Protein AF-A0A8C9JWL5-F1 (afdb_monomer_lite)

Secondary structure (DSSP, 8-state):
--TTPBPPPEEPPHHHHHHHHHHHHHHHHHHT---SEEEEEEEEEEEESEEEEEEEEEEE----

pLDDT: mean 95.72, std 5.9, range [65.75, 98.81]

Foldseek 3Di:
DDAQDKDDKDFDDPVNQVVQVVCQVVVCVVVVFHFPDWAFTIWIWHHDVHIDIDTDIDTDGDPD

Structure (mmCIF, N/CA/C/O backbone):
data_AF-A0A8C9JWL5-F1
#
_entry.id   AF-A0A8C9JWL5-F1
#
loop_
_atom_site.group_PDB
_atom_site.id
_atom_site.type_symbol
_atom_site.label_atom_id
_atom_site.label_alt_id
_atom_site.label_comp_id
_atom_site.label_asym_id
_atom_site.label_entity_id
_atom_site.label_seq_id
_atom_site.pdbx_PDB_ins_code
_atom_site.Cartn_x
_atom_site.Cartn_y
_atom_site.Cartn_z
_atom_site.occupancy
_atom_site.B_iso_or_equiv
_atom_site.auth_seq_id
_atom_site.auth_comp_id
_atom_site.auth_asym_id
_atom_site.auth_atom_id
_atom_site.pdbx_PDB_model_num
ATOM 1 N N . MET A 1 1 ? 15.521 -7.155 -13.412 1.00 65.75 1 MET A N 1
ATOM 2 C CA . MET A 1 1 ? 15.023 -7.437 -12.048 1.00 65.75 1 MET A CA 1
ATOM 3 C C . MET A 1 1 ? 15.844 -8.575 -11.469 1.00 65.75 1 MET A C 1
ATOM 5 O O . MET A 1 1 ? 16.091 -9.529 -12.196 1.00 65.75 1 MET A O 1
ATOM 9 N N . ILE A 1 2 ? 16.315 -8.457 -10.229 1.00 78.50 2 ILE A N 1
ATOM 10 C CA . ILE A 1 2 ? 17.062 -9.523 -9.546 1.00 78.50 2 ILE A CA 1
ATOM 11 C C . ILE A 1 2 ? 16.090 -10.171 -8.550 1.00 78.50 2 ILE A C 1
ATOM 13 O O . ILE A 1 2 ? 15.498 -9.427 -7.765 1.00 78.50 2 ILE A O 1
ATOM 17 N N . PRO A 1 3 ? 15.875 -11.500 -8.574 1.00 85.12 3 PRO A N 1
ATOM 18 C CA . PRO A 1 3 ? 15.060 -12.176 -7.564 1.00 85.12 3 PRO A CA 1
ATOM 19 C C . PRO A 1 3 ? 15.542 -11.836 -6.148 1.00 85.12 3 PRO A C 1
ATOM 21 O O . PRO A 1 3 ? 16.740 -11.851 -5.879 1.00 85.12 3 PRO A O 1
ATOM 24 N N . GLY A 1 4 ? 14.617 -11.469 -5.261 1.00 91.31 4 GLY A N 1
ATOM 25 C CA . GLY A 1 4 ? 14.923 -11.005 -3.904 1.00 91.31 4 GLY A CA 1
ATOM 26 C C . GLY A 1 4 ? 15.405 -9.550 -3.786 1.00 91.31 4 GLY A C 1
ATOM 27 O O . GLY A 1 4 ? 15.411 -9.012 -2.682 1.00 91.31 4 GLY A O 1
ATOM 28 N N . GLY A 1 5 ? 15.749 -8.867 -4.881 1.00 95.75 5 GLY A N 1
ATOM 29 C CA . GLY A 1 5 ? 16.095 -7.44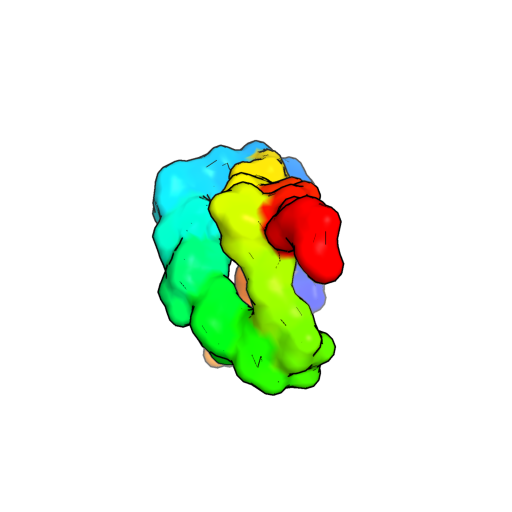2 -4.870 1.00 95.75 5 GLY A CA 1
ATOM 30 C C . GLY A 1 5 ? 14.863 -6.532 -4.931 1.00 95.75 5 GLY A C 1
ATOM 31 O O . GLY A 1 5 ? 13.881 -6.852 -5.604 1.00 95.75 5 GLY A O 1
ATOM 32 N N . LEU A 1 6 ? 14.924 -5.376 -4.261 1.00 96.12 6 LEU A N 1
ATOM 33 C CA . LEU A 1 6 ? 13.935 -4.308 -4.437 1.00 96.12 6 LEU A CA 1
ATOM 34 C C . LEU A 1 6 ? 14.137 -3.609 -5.786 1.00 96.12 6 LEU A C 1
ATOM 36 O O . LEU A 1 6 ? 15.269 -3.353 -6.200 1.00 96.12 6 LEU A O 1
ATOM 40 N N . SER A 1 7 ? 13.037 -3.253 -6.447 1.00 96.19 7 SER A N 1
ATOM 41 C CA . SER A 1 7 ? 13.068 -2.324 -7.576 1.00 96.19 7 SER A CA 1
ATOM 42 C C . SER A 1 7 ? 13.491 -0.917 -7.141 1.00 96.19 7 SER A C 1
ATOM 44 O O . SER A 1 7 ? 13.460 -0.564 -5.956 1.00 96.19 7 SER A O 1
ATOM 46 N N . GLU A 1 8 ? 13.799 -0.068 -8.120 1.00 97.06 8 GLU A N 1
ATOM 47 C CA . GLU A 1 8 ? 13.795 1.376 -7.896 1.00 97.06 8 GLU A CA 1
ATOM 48 C C . GLU A 1 8 ? 12.407 1.852 -7.446 1.00 97.06 8 GLU A C 1
ATOM 50 O O . GLU A 1 8 ? 11.385 1.209 -7.722 1.00 97.06 8 GLU A O 1
ATOM 55 N N . ALA A 1 9 ? 12.405 2.968 -6.722 1.00 97.69 9 ALA A N 1
ATOM 56 C CA . ALA A 1 9 ? 11.197 3.668 -6.318 1.00 97.69 9 ALA A CA 1
ATOM 57 C C . ALA A 1 9 ? 10.455 4.213 -7.541 1.00 97.69 9 ALA A C 1
ATOM 59 O O . ALA A 1 9 ? 11.072 4.772 -8.448 1.00 97.69 9 ALA A O 1
ATOM 60 N N . LYS A 1 10 ? 9.130 4.076 -7.546 1.00 98.19 10 LYS A N 1
ATOM 61 C CA . LYS A 1 10 ? 8.252 4.632 -8.579 1.00 98.19 10 LYS A CA 1
ATOM 62 C C . LYS A 1 10 ? 7.075 5.359 -7.931 1.00 98.19 10 LYS A C 1
ATOM 64 O O . LYS A 1 10 ? 6.627 4.911 -6.874 1.00 98.19 10 LYS A O 1
ATOM 69 N N . PRO A 1 11 ? 6.537 6.425 -8.549 1.00 98.75 11 PRO A N 1
ATOM 70 C CA . PRO A 1 11 ? 5.296 7.044 -8.090 1.00 98.75 11 PRO A CA 1
ATOM 71 C C . PRO A 1 11 ? 4.169 6.012 -7.998 1.00 98.75 11 PRO A C 1
ATOM 73 O O . PRO A 1 11 ? 4.082 5.117 -8.842 1.00 98.75 11 PRO A O 1
ATOM 76 N N . ALA A 1 12 ? 3.317 6.128 -6.981 1.00 98.56 12 ALA A N 1
ATOM 77 C CA . ALA A 1 12 ? 2.149 5.263 -6.866 1.00 98.56 12 ALA A CA 1
ATOM 78 C C . ALA A 1 12 ? 1.188 5.476 -8.048 1.00 98.56 12 ALA A C 1
ATOM 80 O O . ALA A 1 12 ? 0.987 6.594 -8.523 1.00 98.56 12 ALA A O 1
ATOM 81 N N . THR A 1 13 ? 0.597 4.381 -8.517 1.00 98.56 13 THR A N 1
ATOM 82 C CA . THR A 1 13 ? -0.446 4.369 -9.548 1.00 98.56 13 THR A CA 1
ATOM 83 C C . THR A 1 13 ? -1.816 4.128 -8.900 1.00 98.56 13 THR A C 1
ATOM 85 O O . THR A 1 13 ? -1.869 3.752 -7.724 1.00 98.56 13 THR A O 1
ATOM 88 N N . PRO A 1 14 ? -2.933 4.285 -9.639 1.00 98.69 14 PRO A N 1
ATOM 89 C CA . PRO A 1 14 ? -4.257 3.926 -9.127 1.00 98.69 14 PRO A CA 1
ATOM 90 C C . PRO A 1 14 ? -4.339 2.479 -8.613 1.00 98.69 14 PRO A C 1
ATOM 92 O O . PRO A 1 14 ? -4.869 2.252 -7.534 1.00 98.69 14 PRO A O 1
ATOM 95 N N . GLU A 1 15 ? -3.709 1.527 -9.305 1.00 98.50 15 GLU A N 1
ATOM 96 C CA . GLU A 1 15 ? -3.627 0.121 -8.876 1.00 98.50 15 GLU A CA 1
ATOM 97 C C . GLU A 1 15 ? -2.905 -0.033 -7.523 1.00 98.50 15 GLU A C 1
ATOM 99 O O . GLU A 1 15 ? -3.355 -0.757 -6.640 1.00 98.50 15 GLU A O 1
ATOM 104 N N . ILE A 1 16 ? -1.805 0.697 -7.305 1.00 98.62 16 ILE A N 1
ATOM 105 C CA . ILE A 1 16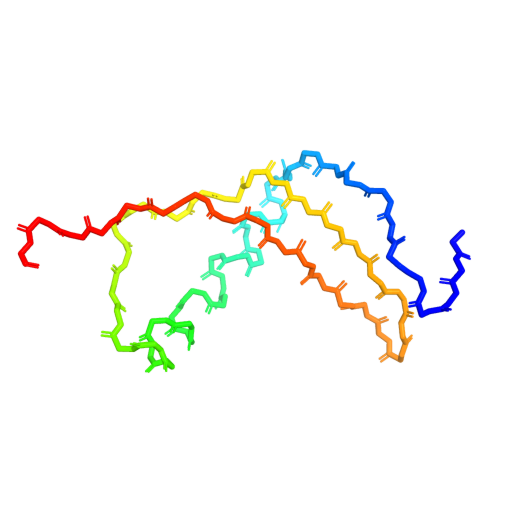 ? -1.085 0.678 -6.020 1.00 98.62 16 ILE A CA 1
ATOM 106 C C . ILE A 1 16 ? -1.933 1.286 -4.898 1.00 98.62 16 ILE A C 1
ATOM 108 O O . ILE A 1 16 ? -1.894 0.805 -3.765 1.00 9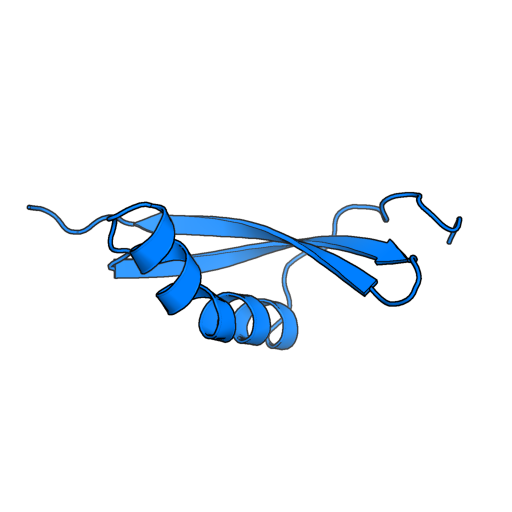8.62 16 ILE A O 1
ATOM 112 N N . GLN A 1 17 ? -2.702 2.333 -5.199 1.00 98.81 17 GLN A N 1
ATOM 113 C CA . GLN A 1 17 ? -3.646 2.914 -4.249 1.00 98.81 17 GLN A CA 1
ATOM 114 C C . GLN A 1 17 ? -4.770 1.928 -3.896 1.00 98.81 17 GLN A C 1
ATOM 116 O O . GLN A 1 17 ? -5.151 1.850 -2.729 1.00 98.81 17 GLN A O 1
ATOM 121 N N . GLU A 1 18 ? -5.285 1.172 -4.866 1.00 98.69 18 GLU A N 1
ATOM 122 C CA . GLU A 1 18 ? -6.288 0.126 -4.638 1.00 98.69 18 GLU A CA 1
ATOM 123 C C . GLU A 1 18 ? -5.743 -0.978 -3.7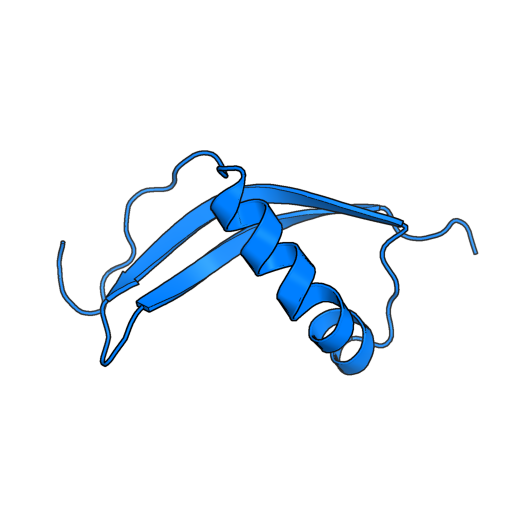28 1.00 98.69 18 GLU A C 1
ATOM 125 O O . GLU A 1 18 ? -6.363 -1.259 -2.704 1.00 98.69 18 GLU A O 1
ATOM 130 N N . ILE A 1 19 ? -4.533 -1.492 -3.991 1.00 98.50 19 ILE A N 1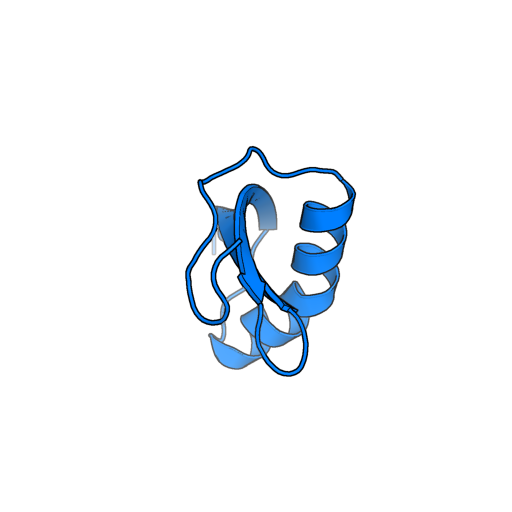
ATOM 131 C CA . ILE A 1 19 ? -3.863 -2.465 -3.106 1.00 98.50 19 ILE A CA 1
ATOM 132 C C . ILE A 1 19 ? -3.735 -1.908 -1.681 1.00 98.50 19 ILE A C 1
ATOM 134 O O . ILE A 1 19 ? -4.025 -2.603 -0.707 1.00 98.50 19 ILE A O 1
ATOM 138 N N . ALA A 1 20 ? -3.318 -0.645 -1.538 1.00 98.56 20 ALA A N 1
ATOM 139 C CA . ALA A 1 20 ? -3.203 -0.001 -0.232 1.00 98.56 20 ALA A CA 1
ATOM 140 C C . ALA A 1 20 ? -4.566 0.089 0.483 1.00 98.56 20 ALA A C 1
ATOM 142 O O . ALA A 1 20 ? -4.649 -0.163 1.685 1.00 98.56 20 ALA A O 1
ATOM 143 N N . ASN A 1 21 ? -5.635 0.406 -0.251 1.00 98.56 21 ASN A N 1
ATOM 144 C CA . ASN A 1 21 ? -6.991 0.483 0.288 1.00 98.56 21 ASN A CA 1
ATOM 145 C C . ASN A 1 21 ? -7.526 -0.889 0.721 1.00 98.56 21 ASN A C 1
ATOM 147 O O . ASN A 1 21 ? -8.161 -0.971 1.771 1.00 98.56 21 ASN A O 1
ATOM 151 N N . GLU A 1 22 ? -7.248 -1.957 -0.031 1.00 98.50 22 GLU A N 1
ATOM 152 C CA . GLU A 1 22 ? -7.669 -3.325 0.311 1.00 98.50 22 GLU A CA 1
ATOM 153 C C . GLU A 1 22 ? -7.073 -3.808 1.639 1.00 98.50 22 GLU A C 1
ATOM 155 O O . GLU A 1 22 ? -7.746 -4.473 2.430 1.00 98.50 22 GLU A O 1
ATOM 160 N N . VAL A 1 23 ? -5.814 -3.456 1.917 1.00 98.06 23 VAL A N 1
ATOM 161 C CA . VAL A 1 23 ? -5.126 -3.874 3.150 1.00 98.06 23 VAL A CA 1
ATOM 162 C C . VAL A 1 23 ? -5.290 -2.887 4.306 1.00 98.06 23 VAL A C 1
ATOM 164 O O . VAL A 1 23 ? -4.946 -3.226 5.439 1.00 98.06 23 VAL A O 1
ATOM 167 N N . LYS A 1 24 ? -5.831 -1.685 4.064 1.00 98.31 24 LYS A N 1
ATOM 168 C CA . LYS A 1 24 ? -6.007 -0.646 5.089 1.00 98.31 24 LYS A CA 1
ATOM 169 C C . LYS A 1 24 ? -6.783 -1.139 6.324 1.00 98.31 24 LYS A C 1
ATOM 171 O O . LYS A 1 24 ? -6.268 -0.919 7.418 1.00 98.31 24 LYS A O 1
ATOM 176 N N . PRO A 1 25 ? -7.929 -1.846 6.215 1.00 98.19 25 PRO A N 1
ATOM 177 C CA . PRO A 1 25 ? -8.635 -2.338 7.402 1.00 98.19 25 PRO A CA 1
ATOM 178 C C . PRO A 1 25 ? -7.780 -3.288 8.253 1.00 98.19 25 PRO A C 1
ATOM 180 O O . PRO A 1 25 ? -7.802 -3.217 9.476 1.00 98.19 25 PRO A O 1
ATOM 183 N N . GLN A 1 26 ? -6.967 -4.133 7.609 1.00 98.44 26 GLN A N 1
ATOM 184 C CA . GLN A 1 26 ? -6.058 -5.053 8.305 1.00 98.44 26 GLN A CA 1
ATOM 185 C C . GLN A 1 26 ? -4.915 -4.307 9.004 1.00 98.44 26 GLN A C 1
ATOM 187 O O . GLN A 1 26 ? -4.422 -4.756 10.037 1.00 98.44 26 GLN A O 1
ATOM 192 N N . LEU A 1 27 ? -4.454 -3.192 8.425 1.00 97.56 27 LEU A N 1
ATOM 193 C CA . LEU A 1 27 ? -3.461 -2.326 9.052 1.00 97.56 27 LEU A CA 1
ATOM 194 C C . LEU A 1 27 ? -4.044 -1.659 10.301 1.00 97.56 27 LEU A C 1
ATOM 196 O O . LEU A 1 27 ? -3.427 -1.758 11.354 1.00 97.56 27 LEU A O 1
ATOM 200 N N . GLU A 1 28 ? -5.221 -1.041 10.183 1.00 97.88 28 GLU A N 1
ATOM 201 C CA . GLU A 1 28 ? -5.922 -0.367 11.287 1.00 97.88 28 GLU A CA 1
ATOM 202 C C . GLU A 1 28 ? -6.195 -1.324 12.459 1.00 97.88 28 GLU A C 1
ATOM 204 O O . GLU A 1 28 ? -5.933 -0.985 13.612 1.00 97.88 28 GLU A O 1
ATOM 209 N N . GLU A 1 29 ? -6.617 -2.560 12.173 1.00 98.25 29 GLU A N 1
ATOM 210 C CA . GLU A 1 29 ? -6.790 -3.603 13.190 1.00 98.25 29 GLU A CA 1
ATOM 211 C C . GLU A 1 29 ? -5.467 -3.960 13.889 1.00 98.25 29 GLU A C 1
ATOM 213 O O . GLU A 1 29 ? -5.411 -4.057 15.115 1.00 98.25 29 GLU A O 1
ATOM 218 N N . LYS A 1 30 ? -4.377 -4.132 13.127 1.00 98.06 30 LYS A N 1
ATOM 219 C CA . LYS A 1 30 ? -3.067 -4.526 13.674 1.00 98.06 30 LYS A CA 1
ATOM 220 C C . LYS A 1 30 ? -2.380 -3.422 14.471 1.00 98.06 30 LYS A C 1
ATOM 222 O O . LYS A 1 30 ? -1.609 -3.737 15.376 1.00 98.06 30 LYS A O 1
ATOM 227 N N . THR A 1 31 ? -2.594 -2.158 14.112 1.00 95.88 31 THR A N 1
ATOM 228 C CA . THR A 1 31 ? -1.979 -1.007 14.789 1.00 95.88 31 THR A CA 1
ATOM 229 C C . THR A 1 31 ? -2.875 -0.401 15.862 1.00 95.88 31 THR A C 1
ATOM 231 O O . THR A 1 31 ? -2.379 0.367 16.681 1.00 95.88 31 THR A O 1
ATOM 234 N N . ASN A 1 32 ? -4.163 -0.762 15.896 1.00 96.31 32 ASN A N 1
ATOM 235 C CA . ASN A 1 32 ? -5.178 -0.108 16.721 1.00 96.31 32 ASN A C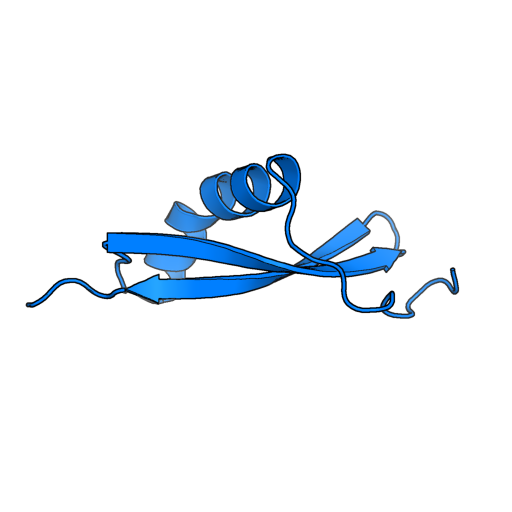A 1
ATOM 236 C C . ASN A 1 32 ? -5.218 1.420 16.485 1.00 96.31 32 ASN A C 1
ATOM 238 O O . ASN A 1 32 ? -5.406 2.212 17.409 1.00 96.31 32 ASN A O 1
ATOM 242 N N . GLU A 1 33 ? -5.017 1.826 15.230 1.00 95.44 33 GLU A N 1
ATOM 243 C CA . GLU A 1 33 ? -5.120 3.204 14.749 1.00 95.44 33 GLU A CA 1
ATOM 244 C C . GLU A 1 33 ? -6.192 3.294 13.659 1.00 95.44 33 GLU A C 1
ATOM 246 O O . GLU A 1 33 ? -6.572 2.296 13.055 1.00 95.44 33 GLU A O 1
ATOM 251 N N . THR A 1 34 ? -6.660 4.506 13.365 1.00 96.38 34 THR A N 1
ATOM 252 C CA . THR A 1 34 ? -7.505 4.772 12.192 1.00 96.38 34 THR A CA 1
ATOM 253 C C . THR A 1 34 ? -6.906 5.908 11.378 1.00 96.38 34 THR A C 1
ATOM 255 O O . THR A 1 34 ? -6.246 6.795 11.924 1.00 96.38 34 THR A O 1
ATOM 258 N N . TYR A 1 35 ? -7.127 5.896 10.064 1.00 96.31 35 TYR A N 1
ATOM 259 C CA . TYR A 1 35 ? -6.560 6.888 9.152 1.00 96.31 35 TYR A CA 1
ATOM 260 C C . TYR A 1 35 ? -7.668 7.561 8.335 1.00 96.31 35 TYR A C 1
ATOM 262 O O . TYR A 1 35 ? -8.295 6.944 7.473 1.00 96.31 35 TYR A O 1
ATOM 270 N N . GLN A 1 36 ? -7.892 8.858 8.553 1.00 95.06 36 GLN A N 1
ATOM 271 C CA . GLN A 1 36 ? -8.852 9.658 7.788 1.00 95.06 36 GLN A CA 1
ATOM 272 C C . GLN A 1 36 ? -8.426 9.811 6.320 1.00 95.06 36 GLN A C 1
ATOM 274 O O . GLN A 1 36 ? -9.253 9.676 5.419 1.00 95.06 36 GLN A O 1
ATOM 279 N N . LYS A 1 37 ? -7.136 10.067 6.067 1.00 96.50 37 LYS A N 1
ATOM 280 C CA . LYS A 1 37 ? -6.543 10.018 4.719 1.00 96.50 37 LYS A CA 1
ATOM 281 C C . LYS A 1 37 ? -5.536 8.886 4.635 1.00 96.50 37 LYS A C 1
ATOM 283 O O . LYS A 1 37 ? -4.821 8.634 5.601 1.00 96.50 37 LYS A O 1
ATOM 288 N N . PHE A 1 38 ? -5.488 8.237 3.477 1.00 98.00 38 PHE A N 1
ATOM 289 C CA . PHE A 1 38 ? -4.627 7.090 3.216 1.00 98.00 38 PHE A CA 1
ATOM 290 C C . PHE A 1 38 ? -4.221 7.088 1.736 1.00 98.00 38 PHE A C 1
ATOM 292 O O . PHE A 1 38 ? -4.870 6.468 0.899 1.00 98.00 38 PHE A O 1
ATOM 299 N N . GLU A 1 39 ? -3.203 7.878 1.402 1.00 98.56 39 GLU A N 1
ATOM 300 C CA . GLU A 1 39 ? -2.766 8.147 0.026 1.00 98.56 39 GLU A CA 1
ATOM 301 C C . GLU A 1 39 ? -1.434 7.435 -0.250 1.00 98.56 39 GLU A C 1
ATOM 303 O O . GLU A 1 39 ? -0.418 7.750 0.369 1.00 98.56 39 GLU A O 1
ATOM 308 N N . ALA A 1 40 ? -1.407 6.481 -1.176 1.00 98.75 40 ALA A N 1
ATOM 309 C CA . ALA A 1 40 ? -0.172 5.888 -1.666 1.00 98.75 40 ALA A CA 1
ATOM 310 C C . ALA A 1 40 ? 0.596 6.923 -2.501 1.00 98.75 40 ALA A C 1
ATOM 312 O O . ALA A 1 40 ? 0.035 7.536 -3.404 1.00 98.75 40 ALA A O 1
ATOM 313 N N . ILE A 1 41 ? 1.887 7.114 -2.214 1.00 98.69 41 ILE A N 1
ATOM 314 C CA . ILE A 1 41 ? 2.710 8.132 -2.894 1.00 98.69 41 ILE A CA 1
ATOM 315 C C . ILE A 1 41 ? 3.837 7.528 -3.732 1.00 98.69 41 ILE A C 1
ATOM 317 O O . ILE A 1 41 ? 4.178 8.045 -4.792 1.00 98.69 41 ILE A O 1
ATOM 321 N N . GLU A 1 42 ? 4.417 6.421 -3.276 1.00 98.62 42 GLU A N 1
ATOM 322 C CA . GLU A 1 42 ? 5.552 5.765 -3.919 1.00 98.62 42 GLU A CA 1
ATOM 323 C C . GLU A 1 42 ? 5.509 4.272 -3.606 1.00 98.62 42 GLU A C 1
ATOM 325 O O . GLU A 1 42 ? 5.027 3.875 -2.542 1.00 98.62 42 GLU A O 1
ATOM 330 N N . TYR A 1 43 ? 6.033 3.441 -4.501 1.00 98.69 43 TYR A N 1
ATOM 331 C CA . TYR A 1 43 ? 6.161 2.016 -4.251 1.00 98.69 43 TYR A CA 1
ATOM 332 C C . TYR A 1 43 ? 7.449 1.414 -4.807 1.00 98.69 43 TYR A C 1
ATOM 334 O O . TYR A 1 43 ? 8.087 1.942 -5.723 1.00 98.69 43 TYR A O 1
ATOM 342 N N . LYS A 1 44 ? 7.804 0.263 -4.240 1.00 98.38 44 LYS A N 1
ATOM 343 C CA . LYS A 1 44 ? 8.806 -0.670 -4.753 1.00 98.38 44 LYS A CA 1
ATOM 344 C C . LYS A 1 44 ? 8.213 -2.071 -4.795 1.00 98.38 44 LYS A C 1
ATOM 346 O O . LYS A 1 44 ? 7.324 -2.401 -4.012 1.00 98.38 44 LYS A O 1
ATOM 351 N N . THR A 1 45 ? 8.745 -2.912 -5.671 1.00 97.88 45 THR A N 1
ATOM 352 C CA . THR A 1 45 ? 8.368 -4.328 -5.771 1.00 97.88 45 THR A CA 1
ATOM 353 C C . THR A 1 45 ? 9.572 -5.226 -5.542 1.00 97.88 45 THR A C 1
ATOM 355 O O . THR A 1 45 ? 10.688 -4.862 -5.917 1.00 97.88 45 THR A O 1
ATOM 358 N N . GLN A 1 46 ? 9.343 -6.418 -5.000 1.00 97.69 46 GLN A N 1
ATOM 359 C CA . GLN A 1 46 ? 10.352 -7.466 -4.862 1.00 97.69 46 GLN A CA 1
ATOM 360 C C . GLN A 1 46 ? 9.782 -8.791 -5.367 1.00 97.69 46 GLN A C 1
ATOM 362 O O . GLN A 1 46 ? 8.716 -9.221 -4.929 1.00 97.69 46 GLN A O 1
ATOM 367 N N . VAL A 1 47 ? 10.505 -9.444 -6.277 1.00 95.88 47 VAL A N 1
ATOM 368 C CA . VAL A 1 47 ? 10.120 -10.759 -6.809 1.00 95.88 47 VAL A CA 1
ATOM 369 C C . VAL A 1 47 ? 10.584 -11.857 -5.850 1.00 95.88 47 VAL A C 1
ATOM 371 O O . VAL A 1 47 ? 11.772 -11.926 -5.526 1.00 95.88 47 VAL A O 1
ATOM 374 N N . VAL A 1 48 ? 9.652 -12.712 -5.427 1.00 92.94 48 VAL A N 1
ATOM 375 C CA . VAL A 1 48 ? 9.842 -13.900 -4.571 1.00 92.94 48 VAL A CA 1
ATOM 376 C C . VAL A 1 48 ? 9.060 -15.083 -5.179 1.00 92.94 48 VAL A C 1
ATOM 378 O O . VAL A 1 48 ? 8.902 -15.142 -6.397 1.00 92.94 48 VAL A O 1
ATOM 381 N N . ALA A 1 49 ? 8.526 -16.016 -4.379 1.00 94.44 49 ALA A N 1
ATOM 382 C CA . ALA A 1 49 ? 7.452 -16.924 -4.809 1.00 94.44 49 ALA A CA 1
ATOM 383 C C . ALA A 1 49 ? 6.104 -16.168 -4.912 1.00 94.44 49 ALA A C 1
ATOM 385 O O . ALA A 1 49 ? 5.155 -16.455 -4.189 1.00 94.44 49 ALA A O 1
ATOM 386 N N . GLY A 1 50 ? 6.072 -15.127 -5.748 1.00 94.44 50 GLY A N 1
ATOM 387 C CA . GLY A 1 50 ? 5.055 -14.074 -5.773 1.00 94.44 50 GLY A CA 1
ATOM 388 C C . GLY A 1 50 ? 5.702 -12.690 -5.894 1.00 94.44 50 GLY A C 1
ATOM 389 O O . GLY A 1 50 ? 6.873 -12.573 -6.267 1.00 94.44 50 GLY A O 1
ATOM 390 N N . ILE A 1 51 ? 4.958 -11.634 -5.566 1.00 95.94 51 ILE A N 1
ATOM 391 C CA . ILE A 1 51 ? 5.461 -10.254 -5.565 1.00 95.94 51 ILE A CA 1
ATOM 392 C C . ILE A 1 51 ? 5.122 -9.609 -4.224 1.00 95.94 51 ILE A C 1
ATOM 394 O O . ILE A 1 51 ? 3.955 -9.536 -3.850 1.00 95.94 51 ILE A O 1
ATOM 398 N N . ASN A 1 52 ? 6.138 -9.100 -3.530 1.00 97.69 52 ASN A N 1
ATOM 399 C CA . ASN A 1 52 ? 5.931 -8.202 -2.398 1.00 97.69 52 ASN A CA 1
ATOM 400 C C . ASN A 1 52 ? 5.828 -6.759 -2.902 1.00 97.69 52 ASN A C 1
ATOM 402 O O . ASN A 1 52 ? 6.655 -6.323 -3.711 1.00 97.69 52 ASN A O 1
ATOM 406 N N . TYR A 1 53 ? 4.867 -6.010 -2.363 1.00 98.25 53 TYR A N 1
ATOM 407 C CA . TYR A 1 53 ? 4.698 -4.578 -2.599 1.00 98.25 53 TYR A CA 1
ATOM 408 C C . TYR A 1 53 ? 5.093 -3.798 -1.346 1.00 98.25 53 TYR A C 1
ATOM 410 O O . TYR A 1 53 ? 4.559 -4.019 -0.263 1.00 98.25 53 TYR A O 1
ATOM 418 N N . TYR A 1 54 ? 6.022 -2.863 -1.506 1.00 98.31 54 TYR A N 1
ATOM 419 C CA . TYR A 1 54 ? 6.429 -1.925 -0.466 1.00 98.31 54 TYR A CA 1
ATOM 420 C C . TYR A 1 54 ? 5.857 -0.565 -0.829 1.00 98.31 54 TYR A C 1
ATOM 422 O O . TYR A 1 54 ? 6.375 0.091 -1.730 1.00 98.31 54 TYR A O 1
ATOM 430 N N . ILE A 1 55 ? 4.776 -0.169 -0.161 1.00 98.69 55 ILE A N 1
ATOM 431 C CA . ILE A 1 55 ? 4.010 1.034 -0.493 1.00 98.69 55 ILE A CA 1
ATOM 432 C C . ILE A 1 55 ? 4.248 2.083 0.590 1.00 98.69 55 ILE A C 1
ATOM 434 O O . ILE A 1 55 ? 3.989 1.847 1.770 1.00 98.69 55 ILE A O 1
ATOM 438 N N . LYS A 1 56 ? 4.736 3.257 0.193 1.00 98.56 56 LYS A N 1
ATOM 439 C CA . LYS A 1 56 ? 4.808 4.429 1.062 1.00 98.56 56 LYS A CA 1
ATOM 440 C C . LYS A 1 56 ? 3.454 5.123 1.030 1.00 98.56 56 LYS A C 1
ATOM 442 O O . LYS A 1 56 ? 3.005 5.545 -0.036 1.00 98.56 56 LYS A O 1
ATOM 447 N N . VAL A 1 57 ? 2.828 5.256 2.194 1.00 98.44 57 VAL A N 1
ATOM 448 C CA . VAL A 1 57 ? 1.498 5.851 2.335 1.00 98.44 57 VAL A CA 1
ATOM 449 C C . VAL A 1 57 ? 1.595 7.125 3.166 1.00 98.44 57 VAL A C 1
ATOM 451 O O . VAL A 1 57 ? 2.171 7.132 4.254 1.00 98.44 57 VAL A O 1
ATOM 454 N N . ARG A 1 58 ? 1.046 8.221 2.647 1.00 98.44 58 ARG A N 1
ATOM 455 C CA . ARG A 1 58 ? 0.785 9.442 3.401 1.00 98.44 58 ARG A CA 1
ATOM 456 C C . ARG A 1 58 ? -0.543 9.273 4.128 1.00 98.44 58 ARG A C 1
ATOM 458 O O . ARG A 1 58 ? -1.581 9.065 3.501 1.00 98.44 58 ARG A O 1
ATOM 465 N N . VAL A 1 59 ? -0.500 9.400 5.447 1.00 97.12 59 VAL A N 1
ATOM 466 C CA . VAL A 1 59 ? -1.676 9.244 6.303 1.00 97.12 59 VAL A CA 1
ATOM 467 C C . VAL A 1 59 ? -2.063 10.555 6.974 1.00 97.12 59 VAL A C 1
ATOM 469 O O . VAL A 1 59 ? -1.236 11.451 7.143 1.00 97.12 59 VAL A O 1
ATOM 472 N N . GLN A 1 60 ? -3.332 10.660 7.354 1.00 97.00 60 GLN A N 1
ATOM 473 C CA . GLN A 1 60 ? -3.822 11.675 8.282 1.00 97.00 60 GLN A CA 1
ATOM 474 C C . GLN A 1 60 ? -4.635 10.967 9.361 1.00 97.00 60 GLN A C 1
ATOM 476 O O . GLN A 1 60 ? -5.612 10.296 9.029 1.00 97.00 60 GLN A O 1
ATOM 481 N N . HIS A 1 61 ? -4.251 11.124 10.624 1.00 92.75 61 HIS A N 1
ATOM 482 C CA . HIS A 1 61 ? -5.026 10.625 11.756 1.00 92.75 61 HIS A CA 1
ATOM 483 C C . HIS A 1 61 ? -6.280 11.474 11.985 1.00 92.75 61 HIS A C 1
ATOM 485 O O . HIS A 1 61 ? -6.315 12.654 11.609 1.00 92.75 61 HIS A O 1
ATOM 491 N N . PRO A 1 62 ? -7.320 10.894 12.593 1.00 90.25 62 PRO A N 1
ATOM 492 C CA . PRO A 1 62 ? -8.427 11.670 13.101 1.00 90.25 62 PRO A CA 1
ATOM 493 C C . PRO A 1 62 ? -7.992 12.701 14.155 1.00 90.25 62 PRO A C 1
ATOM 495 O O . PRO A 1 62 ? -6.952 12.541 14.787 1.00 90.25 62 PRO A O 1
ATOM 498 N N . PRO A 1 63 ? -8.788 13.760 14.363 1.00 86.62 63 PRO A N 1
ATOM 499 C CA . PRO A 1 63 ? -8.465 14.845 15.291 1.00 86.62 63 PRO A CA 1
ATOM 500 C C . PRO A 1 63 ? -8.688 14.518 16.781 1.00 86.62 63 PRO A C 1
ATOM 502 O O . PRO A 1 63 ? -8.592 15.436 17.595 1.00 86.62 63 PRO A O 1
ATOM 505 N N . TRP A 1 64 ? -9.053 13.280 17.131 1.00 73.62 64 TRP A N 1
ATOM 506 C CA . TRP A 1 64 ? -9.434 12.877 18.490 1.00 73.62 64 TRP A CA 1
ATOM 507 C C . TRP A 1 64 ? -8.379 12.012 19.172 1.00 73.62 64 TRP A C 1
ATOM 509 O O . TRP A 1 64 ? -7.719 11.214 18.470 1.00 73.62 64 TRP A O 1
#

Organism: Panthera tigris altaica (NCBI:txid74533)

Sequence (64 aa):
MIPGGLSEAKPATPEIQEIANEVKPQLEEKTNETYQKFEAIEYKTQVVAGINYYIKVRVQHPPW

Radius of gyration: 13.22 Å; chains: 1; bounding box: 26×32×30 Å

InterPro domains:
  IPR000010 Cystatin domain [PF00031] (4-60)
  IPR000010 Cystatin domain [SM00043] (1-64)
  IPR000010 Cystatin domain [cd00042] (4-59)
  IPR001713 Proteinase inhibitor I25A, stefin [PR00295] (4-23)
  IPR001713 Proteinase inhibitor I25A, stefin [PR00295] (27-46)
  IPR001713 Proteinase inhibitor I25A, stefin [PR00295] (47-64)
  IPR001713 Proteinase inhibitor I25A, stefin [PTHR11414] (1-60)
  IPR018073 Proteinase inhibitor I25, cystatin, conserved site [PS00287] (45-58)
  IPR046350 Cystatin superfamily [SSF54403] (1-61)